Protein AF-C4JTN5-F1 (afdb_monomer_lite)

Radius of gyration: 27.22 Å; chains: 1; bounding box: 70×38×72 Å

Structure (mmCIF, N/CA/C/O backbone):
data_AF-C4JTN5-F1
#
_entry.id   AF-C4JTN5-F1
#
loop_
_atom_site.group_PDB
_atom_site.id
_atom_site.type_symbol
_atom_site.label_atom_id
_atom_site.label_alt_id
_atom_site.label_comp_id
_atom_site.label_asym_id
_atom_site.label_entity_id
_atom_site.label_seq_id
_atom_site.pdbx_PDB_ins_code
_atom_site.Cartn_x
_atom_site.Cartn_y
_atom_site.Cartn_z
_atom_site.occupancy
_atom_site.B_iso_or_equiv
_atom_site.auth_seq_id
_atom_site.auth_comp_id
_atom_site.auth_asym_id
_atom_site.auth_atom_id
_atom_site.pdbx_PDB_model_num
ATOM 1 N N . MET A 1 1 ? 42.010 27.010 -5.546 1.00 49.53 1 MET A N 1
ATOM 2 C CA . MET A 1 1 ? 40.977 26.368 -6.392 1.00 49.53 1 MET A CA 1
ATOM 3 C C . MET A 1 1 ? 39.647 26.360 -5.633 1.00 49.53 1 MET A C 1
ATOM 5 O O . MET A 1 1 ? 39.412 25.474 -4.821 1.00 49.53 1 MET A O 1
ATOM 9 N N . VAL A 1 2 ? 38.813 27.391 -5.800 1.00 43.97 2 VAL A N 1
ATOM 10 C CA . VAL A 1 2 ? 37.525 27.521 -5.090 1.00 43.97 2 VAL A CA 1
ATOM 11 C C . VAL A 1 2 ? 36.448 26.793 -5.899 1.00 43.97 2 VAL A C 1
ATOM 13 O O . VAL A 1 2 ? 36.225 27.129 -7.057 1.00 43.97 2 VAL A O 1
ATOM 16 N N . ARG A 1 3 ? 35.795 25.777 -5.317 1.00 47.34 3 ARG A N 1
ATOM 17 C CA . ARG A 1 3 ? 34.634 25.115 -5.938 1.00 47.34 3 ARG A CA 1
ATOM 18 C C . ARG A 1 3 ? 33.432 26.048 -5.842 1.00 47.34 3 ARG A C 1
ATOM 20 O O . ARG A 1 3 ? 32.861 26.214 -4.766 1.00 47.34 3 ARG A O 1
ATOM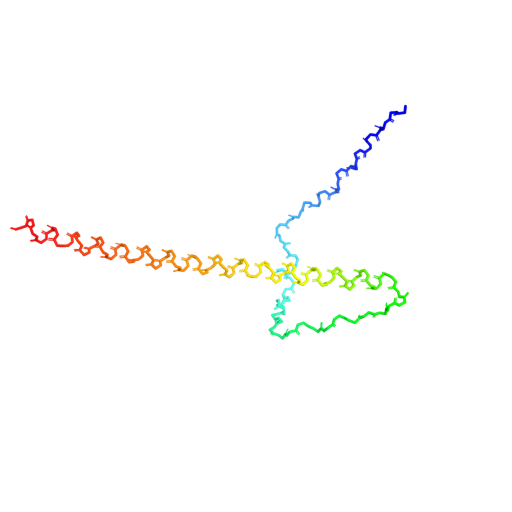 27 N N . THR A 1 4 ? 33.039 26.635 -6.963 1.00 50.56 4 THR A N 1
ATOM 28 C CA . THR A 1 4 ? 31.760 27.327 -7.098 1.00 50.56 4 THR A CA 1
ATOM 29 C C . THR A 1 4 ? 30.644 26.282 -7.069 1.00 50.56 4 THR A C 1
ATOM 31 O O . THR A 1 4 ? 30.525 25.428 -7.944 1.00 50.56 4 THR A O 1
ATOM 34 N N . LYS A 1 5 ? 29.840 26.295 -6.003 1.00 48.84 5 LYS A N 1
ATOM 35 C CA . LYS A 1 5 ? 28.608 25.509 -5.913 1.00 48.84 5 LYS A CA 1
ATOM 36 C C . LYS A 1 5 ? 27.563 26.187 -6.802 1.00 48.84 5 LYS A C 1
ATOM 38 O O . LYS A 1 5 ? 26.822 27.046 -6.336 1.00 48.84 5 LYS A O 1
ATOM 43 N N . SER A 1 6 ? 27.524 25.840 -8.084 1.00 55.78 6 SER A N 1
ATOM 44 C CA . SER A 1 6 ? 26.385 26.152 -8.946 1.00 55.78 6 SER A CA 1
ATOM 45 C C . SER A 1 6 ? 25.200 25.303 -8.487 1.00 55.78 6 SER A C 1
ATOM 47 O O . SER A 1 6 ? 25.090 24.116 -8.783 1.00 55.78 6 SER A O 1
ATOM 49 N N . SER A 1 7 ? 24.336 25.914 -7.678 1.00 60.12 7 SER A N 1
ATOM 50 C CA . SER A 1 7 ? 23.037 25.351 -7.322 1.00 60.12 7 SER A CA 1
ATOM 51 C C . SER A 1 7 ? 22.230 25.160 -8.615 1.00 60.12 7 SER A C 1
ATOM 53 O O . SER A 1 7 ? 22.075 26.140 -9.351 1.00 60.12 7 SER A O 1
ATOM 55 N N . PRO A 1 8 ? 21.727 23.957 -8.951 1.00 58.75 8 PRO A N 1
ATOM 56 C CA . PRO A 1 8 ? 20.781 23.837 -10.046 1.00 58.75 8 PRO A CA 1
ATOM 57 C C . PRO A 1 8 ? 19.525 24.597 -9.622 1.00 58.75 8 PRO A C 1
ATOM 59 O O . PRO A 1 8 ? 18.917 24.274 -8.600 1.00 58.75 8 PRO A O 1
ATOM 62 N N . GLY A 1 9 ? 19.181 25.640 -10.380 1.00 54.06 9 GLY A N 1
ATOM 63 C CA . GLY A 1 9 ? 17.961 26.413 -10.178 1.00 54.06 9 GLY A CA 1
ATOM 64 C C . GLY A 1 9 ? 16.756 25.492 -9.993 1.00 54.06 9 GLY A C 1
ATOM 65 O O . GLY A 1 9 ? 16.666 24.431 -10.617 1.00 54.06 9 GLY A O 1
ATOM 66 N N . ALA A 1 10 ? 15.857 25.888 -9.092 1.00 58.25 10 ALA A N 1
ATOM 67 C CA . ALA A 1 10 ? 14.626 25.169 -8.808 1.00 58.25 10 ALA A CA 1
ATOM 68 C C . ALA A 1 10 ? 13.944 24.755 -10.120 1.00 58.25 10 ALA A C 1
ATOM 70 O O . ALA A 1 10 ? 13.655 25.596 -10.972 1.00 58.25 10 ALA A O 1
ATOM 71 N N . SER A 1 11 ? 13.710 23.452 -10.297 1.00 58.84 11 SER A N 1
ATOM 72 C CA . SER A 1 11 ? 12.916 22.963 -11.423 1.00 58.84 11 SER A CA 1
ATOM 73 C C . SER A 1 11 ? 11.558 23.672 -11.424 1.00 58.84 11 SER A C 1
ATOM 75 O O . SER A 1 11 ? 11.033 23.928 -10.333 1.00 58.84 11 SER A O 1
ATOM 77 N N . PRO A 1 12 ? 10.965 23.979 -12.595 1.00 60.06 12 PRO A N 1
ATOM 78 C CA . PRO A 1 12 ? 9.679 24.655 -12.654 1.00 60.06 12 PRO A CA 1
ATOM 79 C C . PRO A 1 12 ? 8.678 23.865 -11.819 1.00 60.06 12 PRO A C 1
ATOM 81 O O . PRO A 1 12 ? 8.371 22.703 -12.104 1.00 60.06 12 PRO A O 1
ATOM 84 N N . ARG A 1 13 ? 8.213 24.474 -10.729 1.00 56.69 13 ARG A N 1
ATOM 85 C CA . ARG A 1 13 ? 7.167 23.904 -9.893 1.00 56.69 13 ARG A CA 1
ATOM 86 C C . ARG A 1 13 ? 5.882 24.068 -10.684 1.00 56.69 13 ARG A C 1
ATOM 88 O O . ARG A 1 13 ? 5.175 25.052 -10.508 1.00 56.69 13 ARG A O 1
ATOM 95 N N . ASN A 1 14 ? 5.602 23.134 -11.594 1.00 54.72 14 ASN A N 1
ATOM 96 C CA . ASN A 1 14 ? 4.288 23.045 -12.213 1.00 54.72 14 ASN A CA 1
ATOM 97 C C . ASN A 1 14 ? 3.291 22.950 -11.058 1.00 54.72 14 ASN A C 1
ATOM 99 O O . ASN A 1 14 ? 3.255 21.934 -10.356 1.00 54.72 14 ASN A O 1
ATOM 103 N N . GLY A 1 15 ? 2.541 24.029 -10.831 1.00 54.56 15 GLY A N 1
ATOM 104 C CA . GLY A 1 15 ? 1.401 24.067 -9.931 1.00 54.56 15 GLY A CA 1
ATOM 105 C C . GLY A 1 15 ? 0.388 23.058 -10.440 1.00 54.56 15 GLY A C 1
ATOM 106 O O . GLY A 1 15 ? -0.475 23.379 -11.248 1.00 54.56 15 GLY A O 1
ATOM 107 N N . ARG A 1 16 ? 0.562 21.795 -10.049 1.00 54.66 16 ARG A N 1
ATOM 108 C CA . ARG A 1 16 ? -0.379 20.730 -10.353 1.00 54.66 16 ARG A CA 1
ATOM 109 C C . ARG A 1 16 ? -1.638 21.049 -9.574 1.00 54.66 16 ARG A C 1
ATOM 111 O O . ARG A 1 16 ? -1.689 20.820 -8.367 1.00 54.66 16 ARG A O 1
ATOM 118 N N . SER A 1 17 ? -2.646 21.546 -10.284 1.00 57.97 17 SER A N 1
ATOM 119 C CA . SER A 1 17 ? -4.024 21.270 -9.917 1.00 57.97 17 SER A CA 1
ATOM 120 C C . SER A 1 17 ? -4.110 19.788 -9.537 1.00 57.97 17 SER A C 1
ATOM 122 O O . SER A 1 17 ? -3.592 18.902 -10.222 1.00 57.97 17 SER A O 1
ATOM 124 N N . THR A 1 18 ? -4.700 19.518 -8.379 1.00 60.38 18 THR A N 1
ATOM 125 C CA . THR A 1 18 ? -4.937 18.172 -7.834 1.00 60.38 18 THR A CA 1
ATOM 126 C C . THR A 1 18 ? -5.795 17.303 -8.759 1.00 60.38 18 THR A C 1
ATOM 128 O O . THR A 1 18 ? -5.912 16.094 -8.562 1.00 60.38 18 THR A O 1
ATOM 131 N N . THR A 1 19 ? -6.342 17.897 -9.815 1.00 58.84 19 THR A N 1
ATOM 132 C CA . THR A 1 19 ? -7.102 17.246 -10.866 1.00 58.84 19 THR A CA 1
ATOM 133 C C . THR A 1 19 ? -6.174 16.484 -11.806 1.00 58.84 19 THR A C 1
ATOM 135 O O . THR A 1 19 ? -5.596 17.021 -12.751 1.00 58.84 19 THR A O 1
ATOM 138 N N . ARG A 1 20 ? -6.031 15.180 -11.554 1.00 62.59 20 ARG A N 1
ATOM 139 C CA . ARG A 1 20 ? -5.421 14.266 -12.521 1.00 62.59 20 ARG A CA 1
ATOM 140 C C . ARG A 1 20 ? -6.239 14.328 -13.819 1.00 62.59 20 ARG A C 1
ATOM 142 O O . ARG A 1 20 ? -7.420 14.014 -13.773 1.00 62.59 20 ARG A O 1
ATOM 149 N N . PRO A 1 21 ? -5.653 14.613 -14.991 1.00 63.09 21 PRO A N 1
ATOM 150 C CA . PRO A 1 21 ? -6.406 14.645 -16.252 1.00 63.09 21 PRO A CA 1
ATOM 151 C C . PRO A 1 21 ? -7.109 13.309 -16.572 1.00 63.09 21 PRO A C 1
ATOM 153 O O . PRO A 1 21 ? -8.104 13.275 -17.291 1.00 63.09 21 PRO A O 1
ATOM 156 N N . SER A 1 22 ? -6.656 12.203 -15.968 1.00 61.72 22 SER A N 1
ATOM 157 C CA . SER A 1 22 ? -7.309 10.894 -16.048 1.00 61.72 22 SER A CA 1
ATOM 158 C C . SER A 1 22 ? -8.685 10.821 -15.372 1.00 61.72 22 SER A C 1
ATOM 160 O O . SER A 1 22 ? -9.444 9.922 -15.706 1.00 61.72 22 SER A O 1
ATOM 162 N N . SER A 1 23 ? -9.017 11.713 -14.428 1.00 62.88 23 SER A N 1
ATOM 163 C CA . SER A 1 23 ? -10.343 11.740 -13.788 1.00 62.88 23 SER A CA 1
ATOM 164 C C . SER A 1 23 ? -11.405 12.451 -14.633 1.00 62.88 23 SER A C 1
ATOM 166 O O . SER A 1 23 ? -12.587 12.244 -14.394 1.00 62.88 23 SER A O 1
ATOM 168 N N . ILE A 1 24 ? -11.002 13.260 -15.621 1.00 62.50 24 ILE A N 1
ATOM 169 C CA . ILE A 1 24 ? -11.912 14.004 -16.515 1.00 62.50 24 ILE A CA 1
ATOM 170 C C . ILE A 1 24 ? -12.175 13.227 -17.816 1.00 62.50 24 ILE A C 1
ATOM 172 O O . ILE A 1 24 ? -13.251 13.314 -18.392 1.00 62.50 24 ILE A O 1
ATOM 176 N N . SER A 1 25 ? -11.215 12.420 -18.274 1.00 66.25 25 SER A N 1
ATOM 177 C CA . SER A 1 25 ? -11.247 11.811 -19.612 1.00 66.25 25 SER A CA 1
ATOM 178 C C . SER A 1 25 ? -12.206 10.615 -19.785 1.00 66.25 25 SER A C 1
ATOM 180 O O . SER A 1 25 ? -12.194 10.006 -20.852 1.00 66.25 25 SER A O 1
ATOM 182 N N . GLY A 1 26 ? -12.976 10.199 -18.771 1.00 61.31 26 GLY A N 1
ATOM 183 C CA . GLY A 1 26 ? -13.899 9.048 -18.868 1.00 61.31 26 GLY A CA 1
ATOM 184 C C . GLY A 1 26 ? -13.239 7.679 -19.131 1.00 61.31 26 GLY A C 1
ATOM 185 O O . GLY A 1 26 ? -13.918 6.654 -19.190 1.00 61.31 26 GLY A O 1
ATOM 186 N N . VAL A 1 27 ? -11.910 7.627 -19.264 1.00 66.75 27 VAL A N 1
ATOM 187 C CA . VAL A 1 27 ? -11.151 6.392 -19.464 1.00 66.75 27 VAL A CA 1
ATOM 188 C C . VAL A 1 27 ? -11.070 5.663 -18.129 1.00 66.75 27 VAL A C 1
ATOM 190 O O . VAL A 1 27 ? -10.313 6.057 -17.239 1.00 66.75 27 VAL A O 1
ATOM 193 N N . LYS A 1 28 ? -11.851 4.585 -17.992 1.00 59.91 28 LYS A N 1
ATOM 194 C CA . LYS A 1 28 ? -11.784 3.702 -16.822 1.00 59.91 28 LYS A CA 1
ATOM 195 C C . LYS A 1 28 ? -10.329 3.266 -16.601 1.00 59.91 28 LYS A C 1
ATOM 197 O O . LYS A 1 28 ? -9.672 2.859 -17.569 1.00 59.91 28 LYS A O 1
ATOM 202 N N . PRO A 1 29 ? -9.807 3.317 -15.361 1.00 61.28 29 PRO A N 1
ATOM 203 C CA . PRO A 1 29 ? -8.518 2.714 -15.071 1.00 61.28 29 PRO A CA 1
ATOM 204 C C . PRO A 1 29 ? -8.611 1.244 -15.480 1.00 61.28 29 PRO A C 1
ATOM 206 O O . PRO A 1 29 ? -9.470 0.506 -15.006 1.00 61.28 29 PRO A O 1
ATOM 209 N N . ARG A 1 30 ? -7.774 0.827 -16.435 1.00 63.34 30 ARG A N 1
ATOM 210 C CA . ARG A 1 30 ? -7.672 -0.586 -16.800 1.00 63.34 30 ARG A CA 1
ATOM 211 C C . ARG A 1 30 ? -7.078 -1.303 -15.592 1.00 63.34 30 ARG A C 1
ATOM 213 O O . ARG A 1 30 ? -5.856 -1.311 -15.448 1.00 63.34 30 ARG A O 1
ATOM 220 N N . ASN A 1 31 ? -7.930 -1.863 -14.737 1.00 59.16 31 ASN A N 1
ATOM 221 C CA . ASN A 1 31 ? -7.520 -2.810 -13.709 1.00 59.16 31 ASN A CA 1
ATOM 222 C C . ASN A 1 31 ? -6.863 -3.982 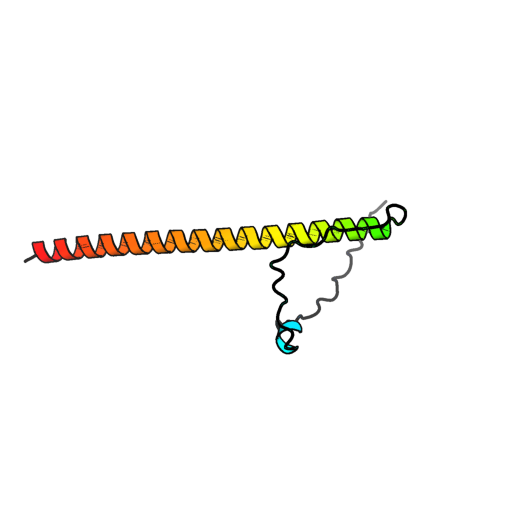-14.440 1.00 59.16 31 ASN A C 1
ATOM 224 O O . ASN A 1 31 ? -7.487 -4.681 -15.239 1.00 59.16 31 ASN A O 1
ATOM 228 N N . ARG A 1 32 ? -5.540 -4.079 -14.313 1.00 63.44 32 ARG A N 1
ATOM 229 C CA . ARG A 1 32 ? -4.747 -5.133 -14.941 1.00 63.44 32 ARG A CA 1
ATOM 230 C C . ARG A 1 32 ? -4.586 -6.242 -13.912 1.00 63.44 32 ARG A C 1
ATOM 232 O O . ARG A 1 32 ? -3.545 -6.319 -13.278 1.00 63.44 32 ARG A O 1
ATOM 239 N N . ASP A 1 33 ? -5.612 -7.078 -13.783 1.00 64.06 33 ASP A N 1
ATOM 240 C CA . ASP A 1 33 ? -5.579 -8.258 -12.901 1.00 64.06 33 ASP A CA 1
ATOM 241 C C . ASP A 1 33 ? -4.638 -9.348 -13.445 1.00 64.06 33 ASP A C 1
ATOM 243 O O . ASP A 1 33 ? -4.200 -10.243 -12.730 1.00 64.06 33 ASP A O 1
ATOM 247 N N . LYS A 1 34 ? -4.288 -9.265 -14.735 1.00 77.25 34 LYS A N 1
ATOM 248 C CA . LYS A 1 34 ? -3.333 -10.167 -15.384 1.00 77.25 34 LYS A CA 1
ATOM 249 C C . LYS A 1 34 ? -1.895 -9.751 -15.054 1.00 77.25 34 LYS A C 1
ATOM 251 O O . LYS A 1 34 ? -1.603 -8.548 -15.089 1.00 77.25 34 LYS A O 1
ATOM 256 N N . PRO A 1 35 ? -0.979 -10.712 -14.823 1.00 82.69 35 PRO A N 1
ATOM 257 C CA . PRO A 1 35 ? 0.427 -10.409 -14.596 1.00 82.69 35 PRO A CA 1
ATOM 258 C C . PRO A 1 35 ? 0.990 -9.585 -15.757 1.00 82.69 35 PRO A C 1
ATOM 260 O O . PRO A 1 35 ? 0.669 -9.803 -16.928 1.00 82.69 35 PRO A O 1
ATOM 263 N N . LEU A 1 36 ? 1.810 -8.589 -15.417 1.00 82.94 36 LEU A N 1
ATOM 264 C CA . LEU A 1 36 ? 2.431 -7.718 -16.409 1.00 82.94 36 LEU A CA 1
ATOM 265 C C . LEU A 1 36 ? 3.324 -8.550 -17.343 1.00 82.94 36 LEU A C 1
ATOM 267 O O . LEU A 1 36 ? 4.088 -9.381 -16.852 1.00 82.94 36 LEU A O 1
ATOM 271 N N . PRO A 1 37 ? 3.299 -8.294 -18.664 1.00 88.81 37 PRO A N 1
ATOM 272 C CA . PRO A 1 37 ? 4.126 -9.040 -19.602 1.00 88.81 37 PRO A CA 1
ATOM 273 C C . PRO A 1 37 ? 5.621 -8.845 -19.293 1.00 88.81 37 PRO A C 1
ATOM 275 O O . PRO A 1 37 ? 6.006 -7.767 -18.798 1.00 88.81 37 PRO A O 1
ATOM 278 N N . PRO A 1 38 ? 6.470 -9.846 -19.590 1.00 92.00 38 PRO A N 1
ATOM 279 C CA . PRO A 1 38 ? 7.919 -9.728 -19.470 1.00 92.00 38 PRO A CA 1
ATOM 280 C C . PRO A 1 38 ? 8.457 -8.521 -20.242 1.00 92.00 38 PRO A C 1
ATOM 282 O O . PRO A 1 38 ? 7.910 -8.129 -21.273 1.00 92.00 38 PRO A O 1
ATOM 285 N N . ILE A 1 39 ? 9.509 -7.895 -19.716 1.00 91.25 39 ILE A N 1
ATOM 286 C CA . ILE A 1 39 ? 10.157 -6.763 -20.382 1.00 91.25 39 ILE A CA 1
ATOM 287 C C . ILE A 1 39 ? 11.179 -7.332 -21.359 1.00 91.25 39 ILE A C 1
ATOM 289 O O . ILE A 1 39 ? 12.142 -7.967 -20.943 1.00 91.25 39 ILE A O 1
ATOM 293 N N . VAL A 1 40 ? 10.960 -7.093 -22.649 1.00 93.62 40 VAL A N 1
ATOM 294 C CA . VAL A 1 40 ? 11.883 -7.468 -23.724 1.00 93.62 40 VAL A CA 1
ATOM 295 C C . VAL A 1 40 ? 12.590 -6.207 -24.206 1.00 93.62 40 VAL A C 1
ATOM 297 O O . VAL A 1 40 ? 11.949 -5.171 -24.396 1.00 93.62 40 VAL A O 1
ATOM 300 N N . TYR A 1 41 ? 13.907 -6.28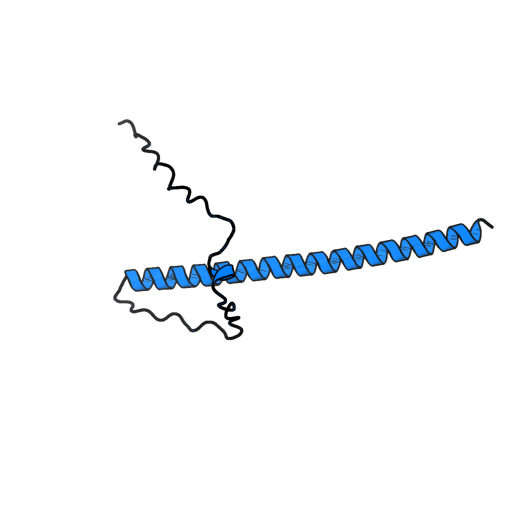0 -24.372 1.00 93.38 41 TYR A N 1
ATOM 301 C CA . TYR A 1 41 ? 14.722 -5.204 -24.927 1.00 93.38 41 TYR A CA 1
ATOM 302 C C . TYR A 1 41 ? 15.904 -5.789 -25.704 1.00 93.38 41 TYR A C 1
ATOM 304 O O . TYR A 1 41 ? 16.334 -6.906 -25.421 1.00 93.38 41 TYR A O 1
ATOM 312 N N . ASP A 1 42 ? 16.419 -5.033 -26.671 1.00 93.50 42 ASP A N 1
ATOM 313 C CA . ASP A 1 42 ? 17.639 -5.383 -27.397 1.00 93.50 42 ASP A CA 1
ATOM 314 C C . ASP A 1 42 ? 18.875 -5.050 -26.548 1.00 93.50 42 ASP A C 1
ATOM 316 O O . ASP A 1 42 ? 19.048 -3.911 -26.108 1.00 93.50 42 ASP A O 1
ATOM 320 N N . SER A 1 43 ? 19.737 -6.040 -26.309 1.00 90.94 43 SER A N 1
ATOM 321 C CA . SER A 1 43 ? 20.971 -5.876 -25.537 1.00 90.94 43 SER A CA 1
ATOM 322 C C . SER A 1 43 ? 22.026 -5.020 -26.237 1.00 90.94 43 SER A C 1
ATOM 324 O O . SER A 1 43 ? 22.921 -4.514 -25.562 1.00 90.94 43 SER A O 1
ATOM 326 N N . ALA A 1 44 ? 21.934 -4.853 -27.560 1.00 94.00 44 ALA A N 1
ATOM 327 C CA . ALA A 1 44 ? 22.839 -3.991 -28.312 1.00 94.00 44 ALA A CA 1
ATOM 328 C C . ALA A 1 44 ? 22.519 -2.496 -28.129 1.00 94.00 44 ALA A C 1
ATOM 330 O O . ALA A 1 44 ? 23.407 -1.659 -28.297 1.00 94.00 44 ALA A O 1
ATOM 331 N N . ASP A 1 45 ? 21.287 -2.148 -27.728 1.00 94.62 45 ASP A N 1
ATOM 332 C CA . ASP A 1 45 ? 20.888 -0.766 -27.451 1.00 94.62 45 ASP A CA 1
ATOM 333 C C . ASP A 1 45 ? 21.005 -0.429 -25.943 1.00 94.62 45 ASP A C 1
ATOM 335 O O . ASP A 1 45 ? 20.155 -0.816 -25.124 1.00 94.62 45 ASP A O 1
ATOM 339 N N . PRO A 1 46 ? 22.008 0.375 -25.530 1.00 94.50 46 PRO A N 1
ATOM 340 C CA . PRO A 1 46 ? 22.182 0.762 -24.131 1.00 94.50 46 PRO A CA 1
ATOM 341 C C . PRO A 1 46 ? 21.032 1.631 -23.593 1.00 94.50 46 PRO A C 1
ATOM 343 O O . PRO A 1 46 ? 20.801 1.671 -22.378 1.00 94.50 46 PRO A O 1
ATOM 346 N N . VAL A 1 47 ? 20.298 2.344 -24.455 1.00 96.25 47 VAL A N 1
ATOM 347 C CA . VAL A 1 47 ? 19.132 3.141 -24.053 1.00 96.25 47 VAL A CA 1
ATOM 348 C C . VAL A 1 47 ? 17.945 2.225 -23.765 1.00 96.25 47 VAL A C 1
ATOM 350 O O . VAL A 1 47 ? 17.277 2.407 -22.740 1.00 96.25 47 VAL A O 1
ATOM 353 N N . ALA A 1 48 ? 17.708 1.216 -24.606 1.00 94.88 48 ALA A N 1
ATOM 354 C CA . ALA A 1 48 ? 16.686 0.200 -24.364 1.00 94.88 48 ALA A CA 1
ATOM 355 C C . ALA A 1 48 ? 16.932 -0.540 -23.040 1.00 94.88 48 ALA A C 1
ATOM 357 O O . ALA A 1 48 ? 16.013 -0.646 -22.222 1.00 94.88 48 ALA A O 1
ATOM 358 N N . ALA A 1 49 ? 18.181 -0.923 -22.752 1.00 95.12 49 ALA A N 1
ATOM 359 C CA . ALA A 1 49 ? 18.555 -1.551 -21.484 1.00 95.12 49 ALA A CA 1
ATOM 360 C C . ALA A 1 49 ? 18.249 -0.662 -20.260 1.00 95.12 49 ALA A C 1
ATOM 362 O O . ALA A 1 49 ? 17.704 -1.126 -19.252 1.00 95.12 49 ALA A O 1
ATOM 363 N N . LYS A 1 50 ? 18.538 0.646 -20.335 1.00 96.19 50 LYS A N 1
ATOM 364 C CA . LYS A 1 50 ? 18.211 1.604 -19.258 1.00 96.19 50 LYS A CA 1
ATOM 365 C C . LYS A 1 50 ? 16.703 1.740 -19.045 1.00 96.19 50 LYS A C 1
ATOM 367 O O . LYS A 1 50 ? 16.245 1.767 -17.901 1.00 96.19 50 LYS A O 1
ATOM 372 N N . ARG A 1 51 ? 15.924 1.812 -20.127 1.00 96.00 51 ARG A N 1
ATOM 373 C CA . ARG A 1 51 ? 14.455 1.879 -20.058 1.00 96.00 51 ARG A CA 1
ATOM 374 C C . ARG A 1 51 ? 13.865 0.605 -19.464 1.00 96.00 51 ARG A C 1
ATOM 376 O O . ARG A 1 51 ? 12.955 0.703 -18.638 1.00 96.00 51 ARG A O 1
ATOM 383 N N . ALA A 1 52 ? 14.405 -0.559 -19.820 1.00 95.94 52 ALA A N 1
ATOM 384 C CA . ALA A 1 52 ? 14.000 -1.836 -19.245 1.00 95.94 52 ALA A CA 1
ATOM 385 C C . ALA A 1 52 ? 14.198 -1.841 -17.720 1.00 95.94 52 ALA A C 1
ATOM 387 O O . ALA A 1 52 ? 13.231 -2.021 -16.978 1.00 95.94 52 ALA A O 1
ATOM 388 N N . ARG A 1 53 ? 15.399 -1.482 -17.244 1.00 95.81 53 ARG A N 1
ATOM 389 C CA . ARG A 1 53 ? 15.705 -1.368 -15.804 1.00 95.81 53 ARG A CA 1
ATOM 390 C C . ARG A 1 53 ? 14.809 -0.364 -15.075 1.00 95.81 53 ARG A C 1
ATOM 392 O O . ARG A 1 53 ? 14.325 -0.638 -13.978 1.00 95.81 53 ARG A O 1
ATOM 399 N N . ASN A 1 54 ? 14.558 0.808 -15.661 1.00 97.19 54 ASN A N 1
ATOM 400 C CA . ASN A 1 54 ? 13.657 1.794 -15.056 1.00 97.19 54 ASN A CA 1
ATOM 401 C C . ASN A 1 54 ? 12.212 1.278 -14.979 1.00 97.19 54 ASN A C 1
ATOM 403 O O . ASN A 1 54 ? 11.534 1.486 -13.972 1.00 97.19 54 ASN A O 1
ATOM 407 N N . THR A 1 55 ? 11.760 0.565 -16.011 1.00 95.75 55 THR A N 1
ATOM 408 C CA . THR A 1 55 ? 10.432 -0.054 -16.042 1.00 95.75 55 THR A CA 1
ATOM 409 C C . THR A 1 55 ? 10.294 -1.094 -14.932 1.00 95.75 55 THR A C 1
ATOM 411 O O . THR A 1 55 ? 9.292 -1.081 -14.215 1.00 95.75 55 THR A O 1
ATOM 414 N N . GLU A 1 56 ? 11.301 -1.945 -14.722 1.00 94.38 56 GLU A N 1
ATOM 415 C CA . GLU A 1 56 ? 11.343 -2.883 -13.592 1.00 94.38 56 GLU A CA 1
ATOM 416 C C . GLU A 1 56 ? 11.293 -2.160 -12.247 1.00 94.38 56 GLU A C 1
ATOM 418 O O . GLU A 1 56 ? 10.467 -2.488 -11.392 1.00 94.38 56 GLU A O 1
ATOM 423 N N . ALA A 1 57 ? 12.117 -1.124 -12.070 1.00 96.56 57 ALA A N 1
ATOM 424 C CA . ALA A 1 57 ? 12.133 -0.328 -10.847 1.00 96.56 57 ALA A CA 1
ATOM 425 C C . ALA A 1 57 ? 10.767 0.321 -10.566 1.00 96.56 57 ALA A C 1
ATOM 427 O O . ALA A 1 57 ? 10.297 0.313 -9.425 1.00 96.56 57 ALA A O 1
ATOM 428 N N . ALA A 1 58 ? 10.091 0.832 -11.599 1.00 95.69 58 ALA A N 1
ATOM 429 C CA . ALA A 1 58 ? 8.751 1.393 -11.490 1.00 95.69 58 ALA A CA 1
ATOM 430 C C . ALA A 1 58 ? 7.707 0.327 -11.119 1.00 95.69 58 ALA A C 1
ATOM 432 O O . ALA A 1 58 ? 6.858 0.589 -10.264 1.00 95.69 58 ALA A O 1
ATOM 433 N N . ARG A 1 59 ? 7.775 -0.878 -11.708 1.00 94.88 59 ARG A N 1
ATOM 434 C CA . ARG A 1 59 ? 6.912 -2.015 -11.334 1.00 94.88 59 ARG A CA 1
ATOM 435 C C . ARG A 1 59 ? 7.118 -2.396 -9.869 1.00 94.88 59 ARG A C 1
ATOM 437 O O . ARG A 1 59 ? 6.150 -2.402 -9.116 1.00 94.88 59 ARG A O 1
ATOM 444 N N . LYS A 1 60 ? 8.370 -2.594 -9.443 1.00 95.19 60 LYS A N 1
ATOM 445 C CA . LYS A 1 60 ? 8.726 -2.900 -8.048 1.00 95.19 60 LYS A CA 1
ATOM 446 C C . LYS A 1 60 ? 8.265 -1.802 -7.088 1.00 95.19 60 LYS A C 1
ATOM 448 O O . LYS A 1 60 ? 7.749 -2.088 -6.015 1.00 95.19 60 LYS A O 1
ATOM 453 N N . SER A 1 61 ? 8.414 -0.532 -7.470 1.00 97.12 61 SER A N 1
ATOM 454 C CA . SER A 1 61 ? 7.947 0.595 -6.658 1.00 97.12 61 SER A CA 1
ATOM 455 C C . SER A 1 61 ? 6.428 0.614 -6.505 1.00 97.12 61 SER A C 1
ATOM 457 O O . SER A 1 61 ? 5.949 0.920 -5.416 1.00 97.12 61 SER A O 1
ATOM 459 N N . ARG A 1 62 ? 5.677 0.312 -7.570 1.00 94.44 62 ARG A N 1
ATOM 460 C CA . ARG A 1 62 ? 4.214 0.212 -7.510 1.00 94.44 62 ARG A CA 1
ATOM 461 C C . ARG A 1 62 ? 3.774 -0.968 -6.646 1.00 94.44 62 ARG A C 1
ATOM 463 O O . ARG A 1 62 ? 2.920 -0.757 -5.799 1.00 94.44 62 ARG A O 1
ATOM 470 N N . ALA A 1 63 ? 4.400 -2.136 -6.801 1.00 92.06 63 ALA A N 1
ATOM 471 C CA . ALA A 1 63 ? 4.122 -3.316 -5.979 1.00 92.06 63 ALA A CA 1
ATOM 472 C C . ALA A 1 63 ? 4.299 -3.015 -4.484 1.00 92.06 63 ALA A C 1
ATOM 474 O O . ALA A 1 63 ? 3.351 -3.154 -3.723 1.00 92.06 63 ALA A O 1
ATOM 475 N N . ARG A 1 64 ? 5.438 -2.428 -4.088 1.00 95.75 64 ARG A N 1
ATOM 476 C CA . ARG A 1 64 ? 5.664 -2.018 -2.690 1.00 95.75 64 ARG A CA 1
ATOM 477 C C . ARG A 1 64 ? 4.617 -1.042 -2.155 1.00 95.75 64 ARG A C 1
ATOM 479 O O . ARG A 1 64 ? 4.286 -1.088 -0.981 1.00 95.75 64 ARG A O 1
ATOM 486 N N . LYS A 1 65 ? 4.119 -0.117 -2.984 1.00 96.12 65 LYS A N 1
ATOM 487 C CA . LYS A 1 65 ? 3.064 0.816 -2.551 1.00 96.12 65 LYS A CA 1
ATOM 488 C C . LYS A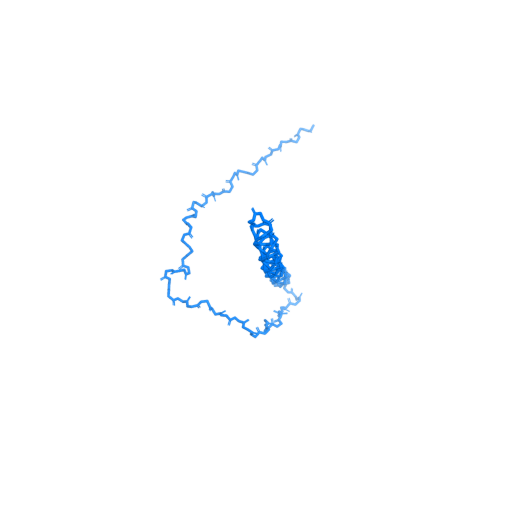 1 65 ? 1.753 0.092 -2.262 1.00 96.12 65 LYS A C 1
ATOM 490 O O . LYS A 1 65 ? 1.093 0.451 -1.297 1.00 96.12 65 LYS A O 1
ATOM 495 N N . VAL A 1 66 ? 1.406 -0.895 -3.086 1.00 93.50 66 VAL A N 1
ATOM 496 C CA . VAL A 1 66 ? 0.230 -1.744 -2.865 1.00 93.50 66 VAL A CA 1
ATOM 497 C C . VAL A 1 66 ? 0.418 -2.575 -1.598 1.00 93.50 66 VAL A C 1
ATOM 499 O O . VAL A 1 66 ? -0.436 -2.519 -0.728 1.00 93.50 66 VAL A O 1
ATOM 502 N N . GLU A 1 67 ? 1.571 -3.223 -1.422 1.00 94.56 67 GLU A N 1
ATOM 503 C CA . GLU A 1 67 ? 1.887 -3.991 -0.206 1.00 94.56 67 GLU A CA 1
ATOM 504 C C . GLU A 1 67 ? 1.763 -3.142 1.069 1.00 94.56 67 GLU A C 1
ATOM 506 O O . GLU A 1 67 ? 1.147 -3.568 2.041 1.00 94.56 67 GLU A O 1
ATOM 511 N N . VAL A 1 68 ? 2.310 -1.920 1.070 1.00 97.06 68 VAL A N 1
ATOM 512 C CA . VAL A 1 68 ? 2.193 -0.998 2.214 1.00 97.06 68 VAL A CA 1
ATOM 513 C C . VAL A 1 68 ? 0.738 -0.605 2.456 1.00 97.06 68 VAL A C 1
ATOM 515 O O . VAL A 1 68 ? 0.308 -0.547 3.604 1.00 97.06 68 VAL A O 1
ATOM 518 N N . GLN A 1 69 ? -0.028 -0.339 1.398 1.00 97.12 69 GLN A N 1
ATOM 519 C CA . GLN A 1 69 ? -1.443 -0.010 1.532 1.00 97.12 69 GLN A CA 1
ATOM 520 C C . GLN A 1 69 ? -2.231 -1.180 2.137 1.00 97.12 69 GLN A C 1
ATOM 522 O O . GLN A 1 69 ? -2.952 -0.981 3.109 1.00 97.12 69 GLN A O 1
ATOM 527 N N . GLU A 1 70 ? -2.027 -2.399 1.639 1.00 95.81 70 GLU A N 1
ATOM 528 C CA . GLU A 1 70 ? -2.659 -3.605 2.180 1.00 95.81 70 GLU A CA 1
ATOM 529 C C . GLU A 1 70 ? -2.284 -3.842 3.650 1.00 95.81 70 GLU A C 1
ATOM 531 O O . GLU A 1 70 ? -3.130 -4.231 4.452 1.00 95.81 70 GLU A O 1
ATOM 536 N N . GLN A 1 71 ? -1.027 -3.597 4.035 1.00 97.69 71 GLN A N 1
ATOM 537 C CA . GLN A 1 71 ? -0.594 -3.695 5.433 1.00 97.69 71 GLN A CA 1
ATOM 538 C C . GLN A 1 71 ? -1.318 -2.686 6.331 1.00 97.69 71 GLN A C 1
ATOM 540 O O . GLN A 1 71 ? -1.761 -3.045 7.422 1.00 97.69 71 GLN A O 1
ATOM 545 N N . MET A 1 72 ? -1.466 -1.440 5.874 1.00 97.81 72 MET A N 1
ATOM 546 C CA . MET A 1 72 ? -2.197 -0.407 6.613 1.00 97.81 72 MET A CA 1
ATOM 547 C C . MET A 1 72 ? -3.678 -0.765 6.757 1.00 97.81 72 MET A C 1
ATOM 549 O O . MET A 1 72 ? -4.222 -0.669 7.853 1.00 97.81 72 MET A O 1
ATOM 553 N N . GLU A 1 73 ? -4.318 -1.230 5.682 1.00 97.75 73 GLU A N 1
ATOM 554 C CA . GLU A 1 73 ? -5.719 -1.670 5.692 1.00 97.75 73 GLU A CA 1
ATOM 555 C C . GLU A 1 73 ? -5.936 -2.840 6.664 1.00 97.75 73 GLU A C 1
ATOM 557 O O . GLU A 1 73 ? -6.875 -2.817 7.461 1.00 97.75 73 G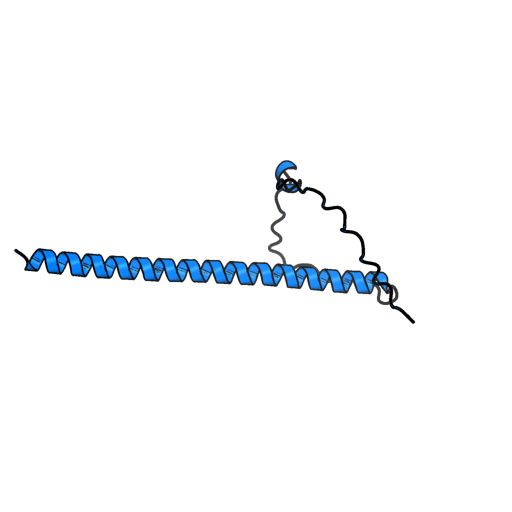LU A O 1
ATOM 562 N N . ARG A 1 74 ? -5.024 -3.823 6.683 1.00 98.19 74 ARG A N 1
ATOM 563 C CA . ARG A 1 74 ? -5.050 -4.917 7.671 1.00 98.19 74 ARG A CA 1
ATOM 564 C C . ARG A 1 74 ? -4.920 -4.393 9.096 1.00 98.19 74 ARG A C 1
ATOM 566 O O . ARG A 1 74 ? -5.695 -4.800 9.958 1.00 98.19 74 ARG A O 1
ATOM 573 N N . ARG A 1 75 ? -3.984 -3.471 9.343 1.00 97.88 75 ARG A N 1
ATOM 574 C CA . ARG A 1 75 ? -3.765 -2.921 10.685 1.00 97.88 75 ARG A CA 1
ATOM 575 C C . ARG A 1 75 ? -4.974 -2.137 11.190 1.00 97.88 75 ARG A C 1
ATOM 577 O O . ARG A 1 75 ? -5.315 -2.247 12.362 1.00 97.88 75 ARG A O 1
ATOM 584 N N . ILE A 1 76 ? -5.631 -1.377 10.318 1.00 98.44 76 ILE A N 1
ATOM 585 C CA . ILE A 1 76 ? -6.880 -0.679 10.648 1.00 98.44 76 ILE A CA 1
ATOM 586 C C . ILE A 1 76 ? -7.956 -1.696 11.037 1.00 98.44 76 ILE A C 1
ATOM 588 O O . ILE A 1 76 ? -8.535 -1.577 12.113 1.00 98.44 76 ILE A O 1
ATOM 592 N N . ALA A 1 77 ? -8.157 -2.738 10.227 1.00 98.31 77 ALA A N 1
ATOM 593 C CA . ALA A 1 77 ? -9.156 -3.767 10.509 1.00 98.31 77 ALA A CA 1
ATOM 594 C C . ALA A 1 77 ? -8.890 -4.522 11.828 1.00 98.31 77 ALA A C 1
ATOM 596 O O . ALA A 1 77 ? -9.827 -4.906 12.526 1.00 98.31 77 ALA A O 1
ATOM 597 N N . GLU A 1 78 ? -7.625 -4.755 12.185 1.00 98.25 78 GLU A N 1
ATOM 598 C CA . GLU A 1 78 ? -7.246 -5.313 13.490 1.00 98.25 78 GLU A CA 1
ATOM 599 C C . GLU A 1 78 ? -7.600 -4.365 14.640 1.00 98.25 78 GLU A C 1
ATOM 601 O O . GLU A 1 78 ? -8.272 -4.772 15.588 1.00 98.25 78 GLU A O 1
ATOM 606 N N . LEU A 1 79 ? -7.198 -3.095 14.535 1.00 98.31 79 LEU A N 1
ATOM 607 C CA . LEU A 1 79 ? -7.449 -2.084 15.563 1.00 98.31 79 LEU A CA 1
ATOM 608 C C . LEU A 1 79 ? -8.946 -1.844 15.784 1.00 98.31 79 LEU A C 1
ATOM 610 O O . LEU A 1 79 ? -9.389 -1.705 16.921 1.00 98.31 79 LEU A O 1
ATOM 614 N N . GLU A 1 80 ? -9.745 -1.836 14.719 1.00 98.19 80 GLU A N 1
ATOM 615 C CA . GLU A 1 80 ? -11.201 -1.709 14.811 1.00 98.19 80 GLU A CA 1
ATOM 616 C C . GLU A 1 80 ? -11.831 -2.887 15.567 1.00 98.19 80 GLU A C 1
ATOM 618 O O . GLU A 1 80 ? -12.705 -2.683 16.414 1.00 98.19 80 GLU A O 1
ATOM 623 N N . LYS A 1 81 ? -11.350 -4.116 15.331 1.00 98.44 81 LYS A N 1
ATOM 624 C CA . LYS A 1 81 ? -11.801 -5.308 16.069 1.00 98.44 81 LYS A CA 1
ATOM 625 C C . LYS A 1 81 ? -11.423 -5.242 17.546 1.00 98.44 81 LYS A C 1
ATOM 627 O O . LYS A 1 81 ? -12.253 -5.557 18.400 1.00 98.44 81 LYS A O 1
ATOM 632 N N . GLU A 1 82 ? -10.194 -4.837 17.859 1.00 97.88 82 GLU A N 1
ATOM 633 C CA . GLU A 1 82 ? -9.730 -4.665 19.242 1.00 97.88 82 GLU A CA 1
ATOM 634 C C . GLU A 1 82 ? -10.561 -3.608 19.980 1.00 97.88 82 GLU A C 1
ATOM 636 O O . GLU A 1 82 ? -11.036 -3.854 21.092 1.00 97.88 82 GLU A O 1
ATOM 641 N N . LEU A 1 83 ? -10.815 -2.470 19.329 1.00 98.00 83 LEU A N 1
ATOM 642 C CA . LEU A 1 83 ? -11.658 -1.399 19.853 1.00 98.00 83 LEU A CA 1
ATOM 643 C C . LEU A 1 83 ? -13.083 -1.892 20.129 1.00 98.00 83 LEU A C 1
ATOM 645 O O . LEU A 1 83 ? -13.641 -1.623 21.194 1.00 98.00 83 LEU A O 1
ATOM 649 N N . GLN A 1 84 ? -13.679 -2.625 19.186 1.00 97.94 84 GLN A N 1
ATOM 650 C CA . GLN A 1 84 ? -15.018 -3.184 19.355 1.00 97.94 84 GLN A CA 1
ATOM 651 C C . GLN A 1 84 ? -15.070 -4.153 20.541 1.00 97.94 84 GLN A C 1
ATOM 653 O O . GLN A 1 84 ? -15.975 -4.051 21.370 1.00 97.94 84 GLN A O 1
ATOM 658 N N . LYS A 1 85 ? -14.085 -5.050 20.659 1.00 97.50 85 LYS A N 1
ATOM 659 C CA . LYS A 1 85 ? -13.988 -5.999 21.773 1.00 97.50 85 LYS A CA 1
ATOM 660 C C . LYS A 1 85 ? -13.873 -5.279 23.117 1.00 97.50 85 LYS A C 1
ATOM 662 O O . LYS A 1 85 ? -14.596 -5.615 24.049 1.00 97.50 85 LYS A O 1
ATOM 667 N N . SER A 1 86 ? -13.007 -4.269 23.203 1.00 96.31 86 SER A N 1
ATOM 668 C CA . SER A 1 86 ? -12.832 -3.460 24.413 1.00 96.31 86 SER A CA 1
ATOM 669 C C . SER A 1 86 ? -14.139 -2.778 24.825 1.00 96.31 86 SER A C 1
ATOM 671 O O . SER A 1 86 ? -14.569 -2.926 25.967 1.00 96.31 86 SER A O 1
ATOM 673 N N . ARG A 1 87 ? -14.838 -2.133 23.883 1.00 97.06 87 ARG A N 1
ATOM 674 C CA . ARG A 1 87 ? -16.138 -1.492 24.143 1.00 97.06 87 ARG A CA 1
ATOM 675 C C . ARG A 1 87 ? -17.200 -2.478 24.624 1.00 97.06 87 ARG A C 1
ATOM 677 O O . ARG A 1 87 ? -17.962 -2.148 25.526 1.00 97.06 87 ARG A O 1
ATOM 684 N N . GLN A 1 88 ? -17.249 -3.679 24.046 1.00 96.88 88 GLN A N 1
ATOM 685 C CA . GLN A 1 88 ? -18.165 -4.734 24.488 1.00 96.88 88 GLN A CA 1
ATOM 686 C C . GLN A 1 88 ? -17.863 -5.175 25.922 1.00 96.88 88 GLN A C 1
ATOM 688 O O . GLN A 1 88 ? -18.783 -5.297 26.727 1.00 96.88 88 GLN A O 1
ATOM 693 N N . SER A 1 89 ? -16.585 -5.370 26.259 1.00 95.50 89 SER A N 1
ATOM 694 C CA . SER A 1 89 ? -16.176 -5.704 27.625 1.00 95.50 89 SER A CA 1
ATOM 695 C C . SER A 1 89 ? -16.530 -4.595 28.614 1.00 95.50 89 SER A C 1
ATOM 697 O O . SER A 1 89 ? -17.067 -4.885 29.677 1.00 95.50 89 SER A O 1
ATOM 699 N N . GLU A 1 90 ? -16.286 -3.330 28.269 1.00 96.44 90 GLU A N 1
ATOM 700 C CA . GLU A 1 90 ? -16.683 -2.203 29.116 1.00 96.44 90 GLU A CA 1
ATOM 701 C C . GLU A 1 90 ? -18.195 -2.140 29.323 1.00 96.44 90 GLU A C 1
ATOM 703 O O . GLU A 1 90 ? -18.643 -1.956 30.448 1.00 96.44 90 GLU A O 1
ATOM 708 N N . ALA A 1 91 ? -18.987 -2.292 28.259 1.00 95.62 91 ALA A N 1
ATOM 709 C CA . ALA A 1 91 ? -20.444 -2.281 28.356 1.00 95.62 91 ALA A CA 1
ATOM 710 C C . ALA A 1 91 ? -20.955 -3.416 29.255 1.00 95.62 91 ALA A C 1
ATOM 712 O O . ALA A 1 91 ? -21.805 -3.188 30.111 1.00 95.62 91 ALA A O 1
ATOM 713 N N . TYR A 1 92 ? -20.383 -4.613 29.110 1.00 95.25 92 TYR A N 1
ATOM 714 C CA . TYR A 1 92 ? -20.688 -5.753 29.968 1.00 95.25 92 TYR A CA 1
ATOM 715 C C . TYR A 1 92 ? -20.397 -5.445 31.442 1.00 95.25 92 TYR A C 1
ATOM 717 O O . TYR A 1 92 ? -21.283 -5.574 32.286 1.00 95.25 92 TYR A O 1
ATOM 725 N N . TRP A 1 93 ? -19.195 -4.957 31.759 1.00 94.94 93 TRP A N 1
ATOM 726 C CA . TRP A 1 93 ? -18.836 -4.633 33.140 1.00 94.94 93 TRP A CA 1
ATOM 727 C C . TRP A 1 93 ? -19.635 -3.464 33.714 1.00 94.94 93 TRP A C 1
ATOM 729 O O . TRP A 1 93 ? -20.015 -3.521 34.881 1.00 94.94 93 TRP A O 1
ATOM 739 N N . ARG A 1 94 ? -19.947 -2.442 32.905 1.00 93.94 94 ARG A N 1
ATOM 740 C CA . ARG A 1 94 ? -20.856 -1.359 33.307 1.00 93.94 94 ARG A CA 1
ATOM 741 C C . ARG A 1 94 ? -22.232 -1.910 33.673 1.00 93.94 94 ARG A C 1
ATOM 743 O O . ARG A 1 94 ? -22.714 -1.603 34.753 1.00 93.94 94 ARG A O 1
ATOM 750 N N . SER A 1 95 ? -22.806 -2.789 32.846 1.00 94.31 95 SER A N 1
ATOM 751 C CA . SER A 1 95 ? -24.124 -3.382 33.121 1.00 94.31 95 SER A CA 1
ATOM 752 C C . SER A 1 95 ? -24.152 -4.212 34.408 1.00 94.31 95 SER A C 1
ATOM 754 O O . SER A 1 95 ? -25.115 -4.145 35.165 1.00 94.31 95 SER A O 1
ATOM 756 N N . ILE A 1 96 ? -23.075 -4.949 34.702 1.00 95.00 96 ILE A N 1
ATOM 757 C CA . ILE A 1 96 ? -22.947 -5.701 35.957 1.00 95.00 96 ILE A CA 1
ATOM 758 C C . ILE A 1 96 ? -22.834 -4.753 37.148 1.00 95.00 96 ILE A C 1
ATOM 760 O O . ILE A 1 96 ? -23.462 -4.985 38.177 1.00 95.00 96 ILE A O 1
ATOM 764 N N . ALA A 1 97 ? -22.026 -3.698 37.029 1.00 93.56 97 ALA A N 1
ATOM 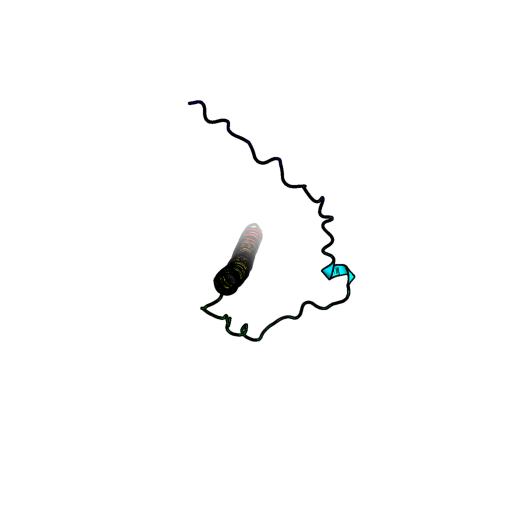765 C CA . ALA A 1 97 ? -21.863 -2.719 38.096 1.00 93.56 97 ALA A CA 1
ATOM 766 C C . ALA A 1 97 ? -23.182 -1.994 38.403 1.00 93.56 97 ALA A C 1
ATOM 768 O O . ALA A 1 97 ? -23.520 -1.835 39.570 1.00 93.56 97 ALA A O 1
ATOM 769 N N . GLU A 1 98 ? -23.942 -1.614 37.374 1.00 90.12 98 GLU A N 1
ATOM 770 C CA . GLU A 1 98 ? -25.276 -1.020 37.515 1.00 90.12 98 GLU A CA 1
ATOM 771 C C . GLU A 1 98 ? -26.267 -1.989 38.173 1.00 90.12 98 GLU A C 1
ATOM 773 O O . GLU A 1 98 ? -26.980 -1.597 39.092 1.00 90.12 98 GLU A O 1
ATOM 778 N N . ALA A 1 99 ? -26.279 -3.260 37.758 1.00 89.06 99 ALA A N 1
ATOM 779 C CA . ALA A 1 99 ? -27.156 -4.278 38.336 1.00 89.06 99 ALA A CA 1
ATOM 780 C C . ALA A 1 99 ? -26.842 -4.585 39.811 1.00 89.06 99 ALA A C 1
ATOM 782 O O . ALA A 1 99 ? -27.755 -4.868 40.575 1.00 89.06 99 ALA A O 1
ATOM 783 N N . ASN A 1 100 ? -25.569 -4.516 40.211 1.00 84.75 100 ASN A N 1
ATOM 784 C CA . ASN A 1 100 ? -25.136 -4.736 41.595 1.00 84.75 100 ASN A CA 1
ATOM 785 C C . ASN A 1 100 ? -25.274 -3.490 42.492 1.00 84.75 100 ASN A C 1
ATOM 787 O O . ASN A 1 100 ? -25.032 -3.586 43.694 1.00 84.75 100 ASN A O 1
ATOM 791 N N . ALA A 1 101 ? -25.574 -2.319 41.920 1.00 76.38 101 ALA A N 1
ATOM 792 C CA . ALA A 1 101 ? -25.744 -1.062 42.652 1.00 76.38 101 ALA A CA 1
ATOM 793 C C . ALA A 1 101 ? -27.201 -0.797 43.093 1.00 76.38 101 ALA A C 1
ATOM 795 O O . ALA A 1 101 ? -27.451 0.211 43.757 1.00 76.38 101 ALA A O 1
ATOM 796 N N . LEU A 1 102 ? -28.137 -1.681 42.723 1.00 53.59 102 LEU A N 1
ATOM 797 C CA . LEU A 1 102 ? -29.538 -1.725 43.166 1.00 53.59 102 LEU A CA 1
ATOM 798 C C . LEU A 1 102 ? -29.732 -2.822 44.218 1.00 53.59 102 LEU A C 1
ATOM 800 O O . LEU A 1 102 ? -30.539 -2.586 45.144 1.00 53.59 102 LEU A O 1
#

Organism: Uncinocarpus reesii (strain UAMH 1704) (NCBI:txid336963)

pLDDT: mean 82.3, std 17.77, range [43.97, 98.44]

Sequence (102 aa):
MVRTKSSPGASPRNGRSTTRPSSISGVKPRNRDKPLPPIVYDSADPVAAKRARNTEAARKSRARKVEVQEQMERRIAELEKELQKSRQSEAYWRSIAEANAL

InterPro domains:
  IPR004827 Basic-leucine zipper domain [PF07716] (49-84)
  IPR004827 Basic-leucine zipper domain [PS00036] (50-64)
  IPR046347 Basic-leucine zipper domain superfamily [SSF57959] (45-96)

Secondary structure (DSSP, 8-state):
------PPP--------S--GGGTS--------SPPPP----TT-HHHHHHHHHHHHHHHHHHHHHHHHHHHHHHHHHHHHHHHHHHHHHHHHHHHHHHTT-

Foldseek 3Di:
DDDDPPDDPDDPPPPDDPDDVVVVPPDPPPPCPDPDDQQDFDPVDPVRVVVNVVVVVVVVVVVVVVVVVVVVVVVVVVVVVVVVVVVVVVVVVVVVVVVVVD